Protein AF-A0AAU7CM20-F1 (afdb_monomer)

Solvent-accessible surface area (backbone atoms only — not comparable to full-atom values): 5101 Å² total; per-residue (Å²): 131,84,84,86,65,52,79,63,49,50,51,40,50,50,52,43,71,78,57,69,64,60,75,70,47,78,73,42,95,54,36,44,72,74,60,44,58,96,92,56,80,55,50,68,65,57,48,51,53,44,51,50,50,38,39,77,70,67,77,46,82,90,73,83,80,55,98,83,72,69,79,62,85,81,78,79,119

Secondary structure (DSSP, 8-state):
------HHHHHHHHHHHHHT--GGGGG-TTHHHHHPPTT----HHHHHHHHHHHHHTTSS--PPPPTT-S--GGG--

Structure (mmCIF, N/CA/C/O backbone):
data_AF-A0AAU7CM20-F1
#
_entry.id   AF-A0AAU7CM20-F1
#
loop_
_atom_site.group_PDB
_atom_site.id
_atom_site.type_symbol
_atom_site.label_atom_id
_atom_site.label_alt_id
_atom_site.label_comp_id
_atom_site.label_asym_id
_atom_site.label_entity_id
_atom_site.label_seq_id
_atom_site.pdbx_PDB_ins_code
_atom_site.Cartn_x
_atom_site.Cartn_y
_atom_site.Cartn_z
_atom_site.occupancy
_atom_site.B_iso_or_equiv
_atom_site.auth_seq_id
_atom_site.auth_comp_id
_atom_site.auth_asym_id
_atom_site.auth_atom_id
_atom_site.pdbx_PDB_model_num
ATOM 1 N N . MET A 1 1 ? 10.794 -2.434 18.980 1.00 49.06 1 MET A N 1
ATOM 2 C CA . MET A 1 1 ? 11.685 -2.172 17.828 1.00 49.06 1 MET A CA 1
ATOM 3 C C . MET A 1 1 ? 10.873 -1.428 16.799 1.00 49.06 1 MET A C 1
ATOM 5 O O . MET A 1 1 ? 9.781 -1.891 16.495 1.00 49.06 1 MET A O 1
ATOM 9 N N . GLU A 1 2 ? 11.365 -0.296 16.304 1.00 60.34 2 GLU A N 1
ATOM 10 C CA . GLU A 1 2 ? 10.721 0.358 15.167 1.00 60.34 2 GLU A CA 1
ATOM 11 C C . GLU A 1 2 ? 10.935 -0.475 13.896 1.00 60.34 2 GLU A C 1
ATOM 13 O O . GLU A 1 2 ? 12.036 -1.003 13.687 1.00 60.34 2 GLU A O 1
ATOM 18 N N . PRO A 1 3 ? 9.901 -0.645 13.062 1.00 65.88 3 PRO A N 1
ATOM 19 C CA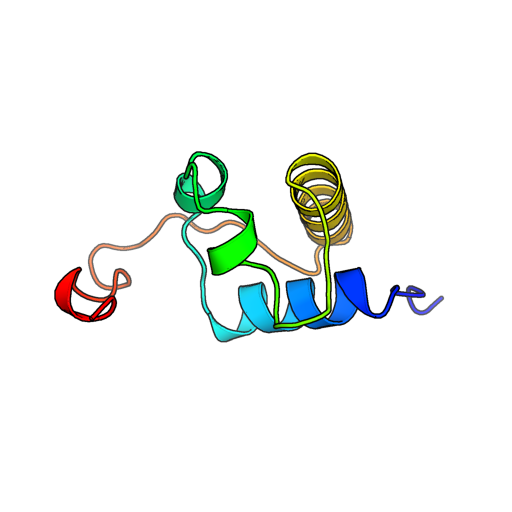 . PRO A 1 3 ? 10.045 -1.373 11.817 1.00 65.88 3 PRO A CA 1
ATOM 20 C C . PRO A 1 3 ? 10.942 -0.620 10.832 1.00 65.88 3 PRO A C 1
ATOM 22 O O . PRO A 1 3 ? 10.750 0.562 10.559 1.00 65.88 3 PRO A O 1
ATOM 25 N N . ARG A 1 4 ? 11.931 -1.325 10.274 1.00 80.56 4 ARG A N 1
ATOM 26 C CA . ARG A 1 4 ? 12.775 -0.802 9.195 1.00 80.56 4 ARG A CA 1
ATOM 27 C C . ARG A 1 4 ? 12.060 -0.997 7.864 1.00 80.56 4 ARG A C 1
ATOM 29 O O . ARG A 1 4 ? 11.953 -2.126 7.392 1.00 80.56 4 ARG A O 1
ATOM 36 N N . PHE A 1 5 ? 11.589 0.096 7.276 1.00 81.62 5 PHE A N 1
ATOM 37 C CA . PHE A 1 5 ? 10.993 0.092 5.943 1.00 81.62 5 PHE A CA 1
ATOM 38 C C . PHE A 1 5 ? 12.033 0.362 4.866 1.00 81.62 5 PHE A C 1
ATOM 40 O O . PHE A 1 5 ? 12.946 1.172 5.044 1.00 81.62 5 PHE A O 1
ATOM 47 N N . THR A 1 6 ? 11.857 -0.274 3.714 1.00 84.06 6 THR A N 1
ATOM 48 C CA . THR A 1 6 ? 12.472 0.208 2.480 1.00 84.06 6 THR A CA 1
ATOM 49 C C . THR A 1 6 ? 11.828 1.537 2.080 1.00 84.06 6 THR A C 1
ATOM 51 O O . THR A 1 6 ? 10.699 1.852 2.467 1.00 84.06 6 THR A O 1
ATOM 54 N N . ARG A 1 7 ? 12.516 2.323 1.241 1.00 83.94 7 ARG A N 1
ATOM 55 C CA . ARG A 1 7 ? 11.900 3.504 0.613 1.00 83.94 7 ARG A CA 1
ATOM 56 C C . ARG A 1 7 ? 10.616 3.114 -0.136 1.00 83.94 7 ARG A C 1
ATOM 58 O O . ARG A 1 7 ? 9.666 3.886 -0.133 1.00 83.94 7 ARG A O 1
ATOM 65 N N . GLY A 1 8 ? 10.602 1.909 -0.719 1.00 81.88 8 GLY A N 1
ATOM 66 C CA . GLY A 1 8 ? 9.437 1.138 -1.175 1.00 81.88 8 GLY A CA 1
ATOM 67 C C . GLY A 1 8 ? 8.233 1.248 -0.241 1.00 81.88 8 GLY A C 1
ATOM 68 O O . GLY A 1 8 ? 7.258 1.966 -0.437 1.00 81.88 8 GLY A O 1
ATOM 69 N N . GLU A 1 9 ? 8.360 0.543 0.862 1.00 81.94 9 GLU A N 1
ATOM 70 C CA . GLU A 1 9 ? 7.273 0.319 1.803 1.00 81.94 9 GLU A CA 1
ATOM 71 C C . GLU A 1 9 ? 6.814 1.598 2.502 1.00 81.94 9 GLU A C 1
ATOM 73 O O . GLU A 1 9 ? 5.631 1.727 2.800 1.00 81.94 9 GLU A O 1
ATOM 78 N N . TYR A 1 10 ? 7.718 2.557 2.728 1.00 84.94 10 TYR A N 1
ATOM 79 C CA . TYR A 1 10 ? 7.359 3.825 3.362 1.00 84.94 10 TYR A CA 1
ATOM 80 C C . TYR A 1 10 ? 6.378 4.636 2.507 1.00 84.94 10 TYR A C 1
ATOM 82 O O . TYR A 1 10 ? 5.349 5.091 2.996 1.00 84.94 10 TYR A O 1
ATOM 90 N N . TRP A 1 11 ? 6.653 4.766 1.207 1.00 83.62 11 TRP A N 1
ATOM 91 C CA . TRP A 1 11 ? 5.741 5.471 0.303 1.00 83.62 11 TRP A CA 1
ATOM 92 C C . TRP A 1 11 ? 4.438 4.711 0.084 1.00 83.62 11 TRP A C 1
ATOM 94 O O . TRP A 1 11 ? 3.390 5.332 -0.082 1.00 83.62 11 TRP A O 1
ATOM 104 N N . LEU A 1 12 ? 4.490 3.379 0.068 1.00 84.19 12 LEU A N 1
ATOM 105 C CA . LEU A 1 12 ? 3.289 2.561 -0.049 1.00 84.19 12 LEU A CA 1
ATOM 106 C C . LEU A 1 12 ? 2.375 2.760 1.163 1.00 84.19 12 LEU A C 1
ATOM 108 O O . LEU A 1 12 ? 1.170 2.936 0.999 1.00 84.19 12 LEU A O 1
ATOM 112 N N . LEU A 1 13 ? 2.960 2.803 2.363 1.00 83.75 13 LEU A N 1
ATOM 113 C CA . LEU A 1 13 ? 2.257 3.127 3.598 1.00 83.75 13 LEU A CA 1
ATOM 114 C C . LEU A 1 13 ? 1.610 4.517 3.521 1.00 83.75 13 LEU A C 1
ATOM 116 O O . LEU A 1 13 ? 0.408 4.625 3.744 1.00 83.75 13 LEU A O 1
ATOM 120 N N . GLU A 1 14 ? 2.363 5.550 3.134 1.00 83.69 14 GLU A N 1
ATOM 121 C CA . GLU A 1 14 ? 1.833 6.909 2.934 1.00 83.69 14 GLU A CA 1
ATOM 122 C C . GLU A 1 14 ? 0.665 6.920 1.933 1.00 83.69 14 GLU A C 1
ATOM 124 O O . GLU A 1 14 ? -0.423 7.395 2.242 1.00 83.69 14 GLU A O 1
ATOM 129 N N . THR A 1 15 ? 0.847 6.301 0.763 1.00 83.06 15 THR A N 1
ATOM 130 C CA . THR A 1 15 ? -0.152 6.270 -0.321 1.00 83.06 15 THR A CA 1
ATOM 131 C C . THR A 1 15 ? -1.458 5.598 0.101 1.00 83.06 15 THR A C 1
ATOM 133 O O . THR A 1 15 ? -2.539 6.009 -0.328 1.00 83.06 15 THR A O 1
ATOM 136 N N . VAL A 1 16 ? -1.377 4.542 0.913 1.00 82.19 16 VAL A N 1
ATOM 137 C CA . VAL A 1 16 ? -2.550 3.807 1.399 1.00 82.19 16 VAL A CA 1
ATOM 138 C C . VAL A 1 16 ? -3.246 4.559 2.528 1.00 82.19 16 VAL A C 1
ATOM 140 O O . VAL A 1 16 ? -4.474 4.637 2.516 1.00 82.19 16 VAL A O 1
ATOM 143 N N . VAL A 1 17 ? -2.483 5.113 3.473 1.00 79.75 17 VAL A N 1
ATOM 144 C CA . VAL A 1 17 ? -3.022 5.822 4.643 1.00 79.75 17 VAL A CA 1
ATOM 145 C C . VAL A 1 17 ? -3.660 7.148 4.241 1.00 79.75 17 VAL A C 1
ATOM 147 O O . VAL A 1 17 ? -4.775 7.432 4.667 1.00 79.75 17 VAL A O 1
ATOM 150 N N . GLU A 1 18 ? -3.003 7.937 3.392 1.00 78.19 18 GLU A N 1
ATOM 151 C CA . GLU A 1 18 ? -3.550 9.213 2.919 1.00 78.19 18 GLU A CA 1
ATOM 152 C C . GLU A 1 18 ? -4.658 9.012 1.880 1.00 78.19 18 GLU A C 1
ATOM 154 O O . GLU A 1 18 ? -5.627 9.767 1.835 1.00 78.19 18 GLU A O 1
ATOM 159 N N . GLY A 1 19 ? -4.511 8.000 1.019 1.00 71.50 19 GLY A N 1
ATOM 160 C CA . GLY A 1 19 ? -5.353 7.831 -0.161 1.00 71.50 19 GLY A CA 1
ATOM 161 C C . GLY A 1 19 ? -6.587 6.953 0.023 1.00 71.50 19 GLY A C 1
ATOM 162 O O . GLY A 1 19 ? -7.379 6.874 -0.916 1.00 71.50 19 GLY A O 1
ATOM 163 N N . GLY A 1 20 ? -6.732 6.246 1.152 1.00 69.56 20 GLY A N 1
ATOM 164 C CA . GLY A 1 20 ? -7.884 5.371 1.418 1.00 69.56 20 GLY A CA 1
ATOM 165 C C . GLY A 1 20 ? -8.177 4.409 0.261 1.00 69.56 20 GLY A C 1
ATOM 166 O O . GLY A 1 20 ? -9.305 4.326 -0.227 1.00 69.56 20 GLY A O 1
ATOM 167 N N . ARG A 1 21 ? -7.138 3.752 -0.272 1.00 79.50 21 ARG A N 1
ATOM 168 C CA . ARG A 1 21 ? -7.231 3.054 -1.564 1.00 79.50 21 ARG A CA 1
ATOM 169 C C . ARG A 1 21 ? -8.160 1.830 -1.485 1.00 79.50 21 ARG A C 1
ATOM 171 O O . ARG A 1 21 ? -7.924 0.949 -0.656 1.00 79.50 21 ARG A O 1
ATOM 178 N N . PRO A 1 22 ? -9.160 1.701 -2.381 1.00 76.88 22 PRO A N 1
ATOM 179 C CA . PRO A 1 22 ? -10.009 0.518 -2.432 1.00 76.88 22 PRO A CA 1
ATOM 180 C C . PRO A 1 22 ? -9.208 -0.762 -2.688 1.00 76.88 22 PRO A C 1
ATOM 182 O O . PRO A 1 22 ? -8.414 -0.830 -3.627 1.00 76.88 22 PRO A O 1
ATOM 185 N N . VAL A 1 23 ? -9.501 -1.828 -1.935 1.00 76.75 23 VAL A N 1
ATOM 186 C CA . VAL A 1 23 ? -8.872 -3.157 -2.103 1.00 76.75 23 VAL A CA 1
ATOM 187 C C . VAL A 1 23 ? -9.040 -3.700 -3.531 1.00 76.75 23 VAL A C 1
ATOM 189 O O . VAL A 1 23 ? -8.177 -4.421 -4.029 1.00 76.75 23 VAL A O 1
ATOM 192 N N . LEU A 1 24 ? -10.107 -3.308 -4.243 1.00 77.94 24 LEU A N 1
ATOM 193 C CA . LEU A 1 24 ? -10.326 -3.670 -5.650 1.00 77.94 24 LEU A CA 1
ATOM 194 C C . LEU A 1 24 ? -9.149 -3.264 -6.556 1.00 77.94 24 LEU A C 1
ATOM 196 O O . LEU A 1 24 ? -8.883 -3.945 -7.546 1.00 77.94 24 LEU A O 1
ATOM 200 N N . PHE A 1 25 ? -8.408 -2.206 -6.215 1.00 81.44 25 PHE A N 1
ATOM 201 C CA . PHE A 1 25 ? -7.263 -1.752 -7.005 1.00 81.44 25 PHE A CA 1
ATOM 202 C C . PHE A 1 25 ? -6.132 -2.785 -7.061 1.00 81.44 25 PHE A C 1
ATOM 204 O O . PHE A 1 25 ? -5.389 -2.802 -8.040 1.00 81.44 25 PHE A O 1
ATOM 211 N N . LEU A 1 26 ? -6.075 -3.736 -6.119 1.00 82.31 26 LEU A N 1
ATOM 212 C CA . LEU A 1 26 ? -5.171 -4.889 -6.192 1.00 82.31 26 LEU A CA 1
ATOM 213 C C . LEU A 1 26 ? -5.440 -5.801 -7.391 1.00 82.31 26 LEU A C 1
ATOM 215 O O . LEU A 1 26 ? -4.563 -6.560 -7.799 1.00 82.31 26 LEU A O 1
ATOM 219 N N . ARG A 1 27 ? -6.651 -5.762 -7.958 1.00 82.06 27 ARG A N 1
ATOM 220 C CA . ARG A 1 27 ? -7.020 -6.520 -9.163 1.00 82.06 27 ARG A CA 1
ATOM 221 C C . ARG A 1 27 ? -6.789 -5.722 -10.443 1.00 82.06 27 ARG A C 1
ATOM 223 O O . ARG A 1 27 ? -6.828 -6.312 -11.517 1.00 82.06 27 ARG A O 1
ATOM 230 N N . SER A 1 28 ? -6.511 -4.422 -10.342 1.00 83.94 28 SER A N 1
ATOM 231 C CA . SER A 1 28 ? -6.289 -3.561 -11.501 1.00 83.94 28 SER A CA 1
ATOM 232 C C . SER A 1 28 ? -5.078 -4.036 -12.318 1.00 83.94 28 SER A C 1
ATOM 234 O O . SER A 1 28 ? -4.061 -4.436 -11.734 1.00 83.94 28 SER A O 1
ATOM 236 N N . PRO A 1 29 ? -5.134 -3.984 -13.661 1.00 84.12 29 PRO A N 1
ATOM 237 C CA . PRO A 1 29 ? -3.937 -4.113 -14.489 1.00 84.12 29 PRO A CA 1
ATOM 238 C C . PRO A 1 29 ? -2.971 -2.932 -14.282 1.00 84.12 29 PRO A C 1
ATOM 240 O O . PRO A 1 29 ? -1.786 -3.066 -14.548 1.00 84.12 29 PRO A O 1
ATOM 243 N N . TRP A 1 30 ? -3.454 -1.815 -13.728 1.00 83.75 30 TRP A N 1
ATOM 244 C CA . TRP A 1 30 ? -2.688 -0.591 -13.471 1.00 83.75 30 TRP A CA 1
ATOM 245 C C . TRP A 1 30 ? -2.204 -0.463 -12.020 1.00 83.75 30 TRP A C 1
ATOM 247 O O . TRP A 1 30 ? -1.910 0.640 -11.570 1.00 83.75 30 TRP A O 1
ATOM 257 N N . ILE A 1 31 ? -2.154 -1.563 -11.260 1.00 86.06 31 ILE A N 1
ATOM 258 C CA . ILE A 1 31 ? -1.768 -1.568 -9.836 1.00 86.06 31 ILE A CA 1
ATOM 259 C C . ILE A 1 31 ? -0.448 -0.823 -9.585 1.00 86.06 31 ILE A C 1
ATOM 261 O O . ILE A 1 31 ? -0.353 -0.025 -8.659 1.00 86.06 31 ILE A O 1
ATOM 265 N N . GLU A 1 32 ? 0.538 -1.006 -10.458 1.00 87.06 32 GLU A N 1
ATOM 266 C CA . GLU A 1 32 ? 1.834 -0.342 -10.352 1.00 87.06 32 GLU A CA 1
ATOM 267 C C . GLU A 1 32 ? 1.696 1.175 -10.477 1.00 87.06 32 GLU A C 1
ATOM 269 O O . GLU A 1 32 ? 2.254 1.894 -9.664 1.00 87.06 32 GLU A O 1
ATOM 274 N N . ALA A 1 33 ? 0.898 1.675 -11.421 1.00 83.75 33 ALA A N 1
ATOM 275 C CA . ALA A 1 33 ? 0.660 3.110 -11.575 1.00 83.75 33 ALA A CA 1
ATOM 276 C C . ALA A 1 33 ? -0.169 3.710 -10.423 1.00 83.75 33 ALA A C 1
ATOM 278 O O . ALA A 1 33 ? -0.032 4.888 -10.112 1.00 83.75 33 ALA A O 1
ATOM 279 N N . ILE A 1 34 ? -1.029 2.907 -9.791 1.00 83.56 34 ILE A N 1
ATOM 280 C CA . 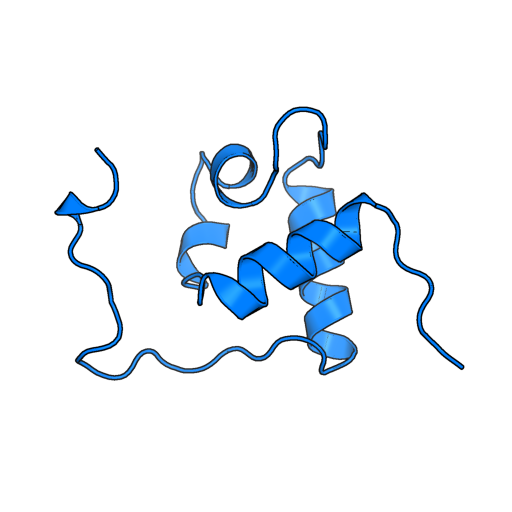ILE A 1 34 ? -1.879 3.339 -8.673 1.00 83.56 34 ILE A CA 1
ATOM 281 C C . ILE A 1 34 ? -1.072 3.476 -7.376 1.00 83.56 34 ILE A C 1
ATOM 283 O O . ILE A 1 34 ? -1.330 4.388 -6.589 1.00 83.56 34 ILE A O 1
ATOM 287 N N . PHE A 1 35 ? -0.139 2.551 -7.130 1.00 83.81 35 PHE A N 1
ATOM 288 C CA . PHE A 1 35 ? 0.562 2.440 -5.849 1.00 83.81 35 PHE A CA 1
ATOM 289 C C . PHE A 1 35 ? 2.026 2.896 -5.885 1.00 83.81 35 PHE A C 1
ATOM 291 O O . PHE A 1 35 ? 2.547 3.286 -4.841 1.00 83.81 35 PHE A O 1
ATOM 298 N N . ASN A 1 36 ? 2.695 2.890 -7.043 1.00 82.44 36 ASN A N 1
ATOM 299 C CA . ASN A 1 36 ? 4.057 3.413 -7.150 1.00 82.44 36 ASN A CA 1
ATOM 300 C C . ASN A 1 36 ? 4.065 4.927 -7.366 1.00 82.44 36 ASN A C 1
ATOM 302 O O . ASN A 1 36 ? 3.287 5.477 -8.145 1.00 82.44 36 ASN A O 1
ATOM 306 N N . LYS A 1 37 ? 5.063 5.590 -6.776 1.00 75.31 37 LYS A N 1
ATOM 307 C CA . LYS A 1 37 ? 5.521 6.908 -7.238 1.00 75.31 37 LYS A CA 1
ATOM 308 C C . LYS A 1 37 ? 6.540 6.743 -8.384 1.00 75.31 37 LYS A C 1
ATOM 310 O O . LYS A 1 37 ? 7.171 5.685 -8.500 1.00 75.31 37 LYS A O 1
ATOM 315 N N . PRO A 1 38 ? 6.754 7.773 -9.227 1.00 72.06 38 PRO A N 1
ATOM 316 C CA . PRO A 1 38 ? 7.804 7.746 -10.244 1.00 72.06 38 PRO A CA 1
ATOM 317 C C . PRO A 1 38 ? 9.170 7.359 -9.649 1.00 72.06 38 PRO A C 1
ATOM 319 O O . PRO A 1 38 ? 9.610 7.944 -8.660 1.00 72.06 38 PRO A O 1
ATOM 322 N N . GLY A 1 39 ? 9.837 6.364 -10.245 1.00 68.62 39 GLY A N 1
ATOM 323 C CA . GLY A 1 39 ? 11.169 5.897 -9.824 1.00 68.62 39 GLY A CA 1
ATOM 324 C C . GLY A 1 39 ? 11.197 4.865 -8.689 1.00 68.62 39 GLY A C 1
ATOM 325 O O . GLY A 1 39 ? 12.271 4.543 -8.192 1.00 68.62 39 GLY A O 1
ATOM 326 N N . HIS A 1 40 ? 10.041 4.354 -8.264 1.00 72.12 40 HIS A N 1
ATOM 327 C CA . HIS A 1 40 ? 9.928 3.419 -7.140 1.00 72.12 40 HIS A CA 1
ATOM 328 C C . HIS A 1 40 ? 9.923 1.945 -7.566 1.00 72.12 40 HIS A C 1
ATOM 330 O O . HIS A 1 40 ? 10.479 1.105 -6.866 1.00 72.12 40 HIS A O 1
ATOM 336 N N . GLY A 1 41 ? 9.389 1.665 -8.760 1.00 79.81 41 GLY A N 1
ATOM 337 C CA . GLY A 1 41 ? 9.658 0.442 -9.522 1.00 79.81 41 GLY A CA 1
ATOM 338 C C . GLY A 1 41 ? 9.251 -0.874 -8.860 1.00 79.81 41 GLY A C 1
ATOM 339 O O . GLY A 1 41 ? 9.769 -1.909 -9.271 1.00 79.81 41 GLY A O 1
ATOM 340 N N . MET A 1 42 ? 8.371 -0.865 -7.853 1.00 87.06 42 MET A N 1
ATOM 341 C CA . MET A 1 42 ? 7.876 -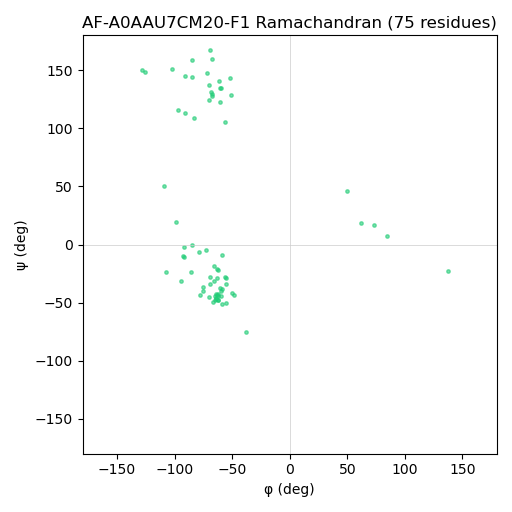2.113 -7.275 1.00 87.06 42 MET A CA 1
ATOM 342 C C . MET A 1 42 ? 6.970 -2.801 -8.290 1.00 87.06 42 MET A C 1
ATOM 344 O O . MET A 1 42 ? 6.000 -2.206 -8.765 1.00 87.06 42 MET A O 1
ATOM 348 N N . ASP A 1 43 ? 7.283 -4.049 -8.616 1.00 89.31 43 ASP A N 1
ATOM 349 C CA . ASP A 1 43 ? 6.388 -4.873 -9.414 1.00 89.31 43 ASP A CA 1
ATOM 350 C C . ASP A 1 43 ? 5.131 -5.244 -8.614 1.00 89.31 43 ASP A C 1
ATOM 352 O O . ASP A 1 43 ? 5.042 -5.073 -7.390 1.00 89.31 43 ASP A O 1
ATOM 356 N N . ARG A 1 44 ? 4.125 -5.764 -9.320 1.00 87.50 44 ARG A N 1
ATOM 357 C CA . ARG A 1 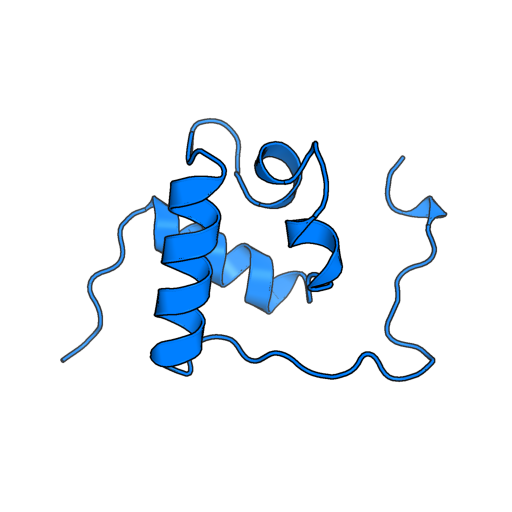44 ? 2.879 -6.231 -8.704 1.00 87.50 44 ARG A CA 1
ATOM 358 C C . ARG A 1 44 ? 3.103 -7.135 -7.489 1.00 87.50 44 ARG A C 1
ATOM 360 O O . ARG A 1 44 ? 2.380 -6.996 -6.505 1.00 87.50 44 ARG A O 1
ATOM 367 N N . GLN A 1 45 ? 4.038 -8.079 -7.572 1.00 89.25 45 GLN A N 1
ATOM 368 C CA . GLN A 1 45 ? 4.269 -9.040 -6.495 1.00 89.25 45 GLN A CA 1
ATOM 369 C C . GLN A 1 45 ? 4.805 -8.331 -5.249 1.00 89.25 45 GLN A C 1
ATOM 371 O O . GLN A 1 45 ? 4.226 -8.466 -4.173 1.00 89.25 45 GLN A O 1
ATOM 376 N N . SER A 1 46 ? 5.830 -7.501 -5.418 1.00 89.31 46 SER A N 1
ATOM 377 C CA . SER A 1 46 ? 6.443 -6.708 -4.354 1.00 89.31 46 SER A CA 1
ATOM 378 C C . SER A 1 46 ? 5.433 -5.773 -3.692 1.00 89.31 46 SER A C 1
ATOM 380 O O . SER A 1 46 ? 5.447 -5.607 -2.474 1.00 89.31 46 SER A O 1
ATOM 382 N N . LEU A 1 47 ? 4.524 -5.175 -4.474 1.00 89.44 47 LEU A N 1
ATOM 383 C CA . LEU A 1 47 ? 3.441 -4.345 -3.941 1.00 89.44 47 LEU A CA 1
ATOM 384 C C . LEU A 1 47 ? 2.500 -5.152 -3.044 1.00 89.44 47 LEU A C 1
ATOM 386 O O . LEU A 1 47 ? 2.185 -4.716 -1.939 1.00 89.44 47 LEU A O 1
ATOM 390 N N . VAL A 1 48 ? 2.059 -6.325 -3.501 1.00 88.81 48 VAL A N 1
ATOM 391 C CA . VAL A 1 48 ? 1.144 -7.181 -2.733 1.00 88.81 48 VAL A CA 1
ATOM 392 C C . VAL A 1 48 ? 1.804 -7.671 -1.446 1.00 88.81 48 VAL A C 1
ATOM 394 O O . VAL A 1 48 ? 1.196 -7.561 -0.384 1.00 88.81 48 VAL A O 1
ATOM 397 N N . GLU A 1 49 ? 3.051 -8.138 -1.516 1.00 90.81 49 GLU A N 1
ATOM 398 C CA . GLU A 1 49 ? 3.809 -8.597 -0.346 1.00 90.81 49 GLU A CA 1
ATOM 399 C C . GLU A 1 49 ? 4.028 -7.467 0.669 1.00 90.81 49 GLU A C 1
ATOM 401 O O . GLU A 1 49 ? 3.849 -7.658 1.875 1.00 90.81 49 GLU A O 1
ATOM 406 N N . ALA A 1 50 ? 4.360 -6.262 0.198 1.00 89.62 50 ALA A N 1
ATOM 407 C CA . ALA A 1 50 ? 4.521 -5.103 1.066 1.00 89.62 50 ALA A CA 1
ATOM 408 C C . ALA A 1 50 ? 3.197 -4.699 1.733 1.00 89.62 50 ALA A C 1
ATOM 410 O O . ALA A 1 50 ? 3.176 -4.465 2.942 1.00 89.62 50 ALA A O 1
ATOM 411 N N . LEU A 1 51 ? 2.084 -4.672 0.990 1.00 88.44 51 LEU A N 1
ATOM 412 C CA . LEU A 1 51 ? 0.757 -4.387 1.549 1.00 88.44 51 LEU A CA 1
AT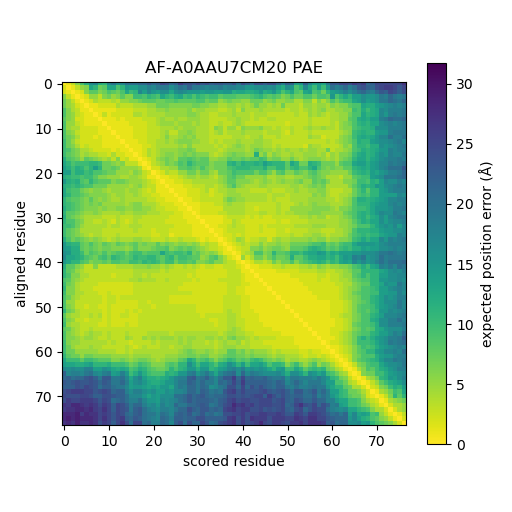OM 413 C C . LEU A 1 51 ? 0.337 -5.435 2.577 1.00 88.44 51 LEU A C 1
ATOM 415 O O . LEU A 1 51 ? -0.129 -5.077 3.658 1.00 88.44 51 LEU A O 1
ATOM 419 N N . GLU A 1 52 ? 0.540 -6.718 2.286 1.00 89.88 52 GLU A N 1
ATOM 420 C CA . GLU A 1 52 ? 0.262 -7.792 3.236 1.00 89.88 52 GLU A CA 1
ATOM 421 C C . GLU A 1 52 ? 1.095 -7.624 4.510 1.00 89.88 52 GLU A C 1
ATOM 423 O O . GLU A 1 52 ? 0.565 -7.724 5.621 1.00 89.88 52 GLU A O 1
ATOM 428 N N . ARG A 1 53 ? 2.390 -7.313 4.377 1.00 89.00 53 ARG A N 1
ATOM 429 C CA . ARG A 1 53 ? 3.265 -7.098 5.531 1.00 89.00 53 ARG A CA 1
ATOM 430 C C . ARG A 1 53 ? 2.793 -5.919 6.377 1.00 89.00 53 ARG A C 1
ATOM 432 O O . ARG A 1 53 ? 2.672 -6.065 7.591 1.00 89.00 53 ARG A O 1
ATOM 439 N N . LEU A 1 54 ? 2.484 -4.781 5.754 1.00 88.44 54 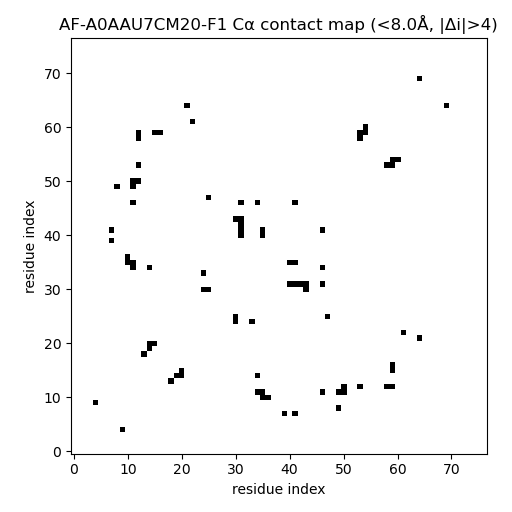LEU A N 1
ATOM 440 C CA . LEU A 1 54 ? 1.961 -3.594 6.441 1.00 88.44 54 LEU A CA 1
ATOM 441 C C . LEU A 1 54 ? 0.636 -3.894 7.157 1.00 88.44 54 LEU A C 1
ATOM 443 O O . LEU A 1 54 ? 0.442 -3.468 8.296 1.00 88.44 54 LEU A O 1
ATOM 447 N N . PHE A 1 55 ? -0.242 -4.674 6.524 1.00 87.81 55 PHE A N 1
ATOM 448 C CA . PHE A 1 55 ? -1.510 -5.101 7.109 1.00 87.81 55 PHE A CA 1
ATOM 449 C C . PHE A 1 55 ? -1.297 -6.007 8.325 1.00 87.81 55 PHE A C 1
ATOM 451 O O . PHE A 1 55 ? -1.850 -5.761 9.394 1.00 87.81 55 PHE A O 1
ATOM 458 N N . ARG A 1 56 ? -0.428 -7.019 8.212 1.00 88.94 56 ARG A N 1
ATOM 459 C CA . ARG A 1 56 ? -0.085 -7.923 9.324 1.00 88.94 56 ARG A CA 1
ATOM 460 C C . ARG A 1 56 ? 0.586 -7.210 10.494 1.00 88.94 56 ARG A C 1
ATOM 462 O O . ARG A 1 56 ? 0.462 -7.660 11.629 1.00 88.94 56 ARG A O 1
ATOM 469 N N . MET A 1 57 ? 1.295 -6.119 10.224 1.00 88.44 57 MET A N 1
ATOM 470 C CA . MET A 1 57 ? 1.892 -5.260 11.248 1.00 88.44 57 MET A CA 1
ATOM 471 C C . MET A 1 57 ? 0.878 -4.314 11.906 1.00 88.44 57 MET A C 1
ATOM 473 O O . MET A 1 57 ? 1.235 -3.627 12.859 1.00 88.44 57 MET A O 1
ATOM 477 N N . GLY A 1 58 ? -0.365 -4.262 11.413 1.00 87.44 58 GLY A N 1
ATOM 478 C CA . GLY A 1 58 ? -1.411 -3.370 11.913 1.00 87.44 58 GLY A CA 1
ATOM 479 C C . GLY A 1 58 ? -1.217 -1.904 11.522 1.00 87.44 58 GLY A C 1
ATOM 480 O O . GLY A 1 58 ? -1.816 -1.029 12.137 1.00 87.44 58 GLY A O 1
ATOM 481 N N . LEU A 1 59 ? -0.370 -1.623 10.526 1.00 85.31 59 LEU A N 1
ATOM 482 C CA . LEU A 1 59 ? -0.061 -0.258 10.081 1.00 85.31 59 LEU A CA 1
ATOM 483 C C . LEU A 1 59 ? -1.060 0.271 9.056 1.00 85.31 59 LEU A C 1
ATOM 485 O O . LEU A 1 59 ? -1.220 1.478 8.911 1.00 85.31 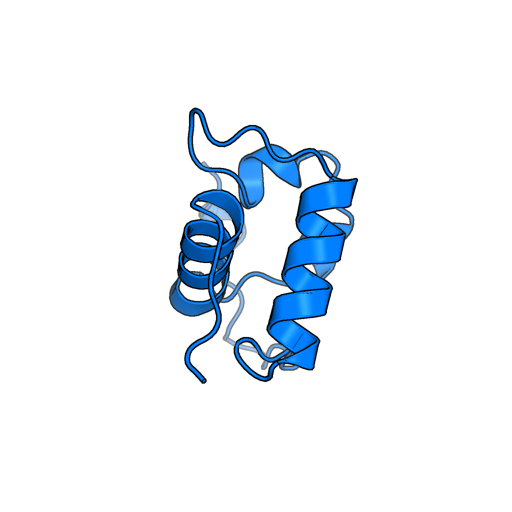59 LEU A O 1
ATOM 489 N N . ILE A 1 60 ? -1.727 -0.640 8.355 1.00 86.25 60 ILE A N 1
ATOM 490 C CA . ILE A 1 60 ? -2.866 -0.349 7.492 1.00 86.25 60 ILE A CA 1
ATOM 491 C C . ILE A 1 60 ? -4.007 -1.289 7.868 1.00 86.25 60 ILE A C 1
ATOM 493 O O . ILE A 1 60 ? -3.777 -2.418 8.305 1.00 86.25 60 ILE A O 1
ATOM 497 N N . ALA A 1 61 ? -5.238 -0.834 7.672 1.00 83.44 61 ALA A N 1
ATOM 498 C CA . ALA A 1 61 ? -6.435 -1.626 7.903 1.00 83.44 61 ALA A CA 1
ATOM 499 C C . ALA A 1 61 ? -7.304 -1.632 6.646 1.00 83.44 61 ALA A C 1
ATOM 501 O O . ALA A 1 61 ? -7.345 -0.660 5.895 1.00 83.44 61 ALA A O 1
ATOM 502 N N . ALA A 1 62 ? -8.019 -2.733 6.436 1.00 81.56 62 ALA A N 1
ATOM 503 C CA . ALA A 1 62 ? -9.052 -2.821 5.420 1.00 81.56 62 ALA A CA 1
ATOM 504 C C . ALA A 1 62 ? -10.398 -2.564 6.099 1.00 81.56 62 ALA A C 1
ATOM 506 O O . ALA A 1 62 ? -10.827 -3.341 6.953 1.00 81.56 62 ALA A O 1
ATOM 507 N N . SER A 1 63 ? -11.063 -1.479 5.725 1.00 74.69 63 SER A N 1
ATOM 508 C CA . SER A 1 63 ? -12.444 -1.206 6.108 1.00 74.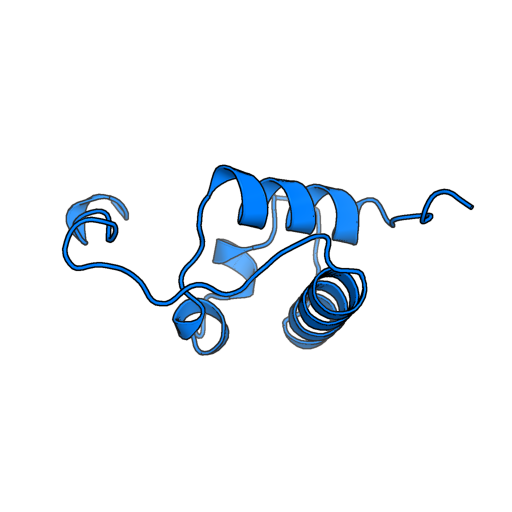69 63 SER A CA 1
ATOM 509 C C . SER A 1 63 ? -13.376 -1.514 4.937 1.00 74.69 63 SER A C 1
ATOM 511 O O . SER A 1 63 ? -12.998 -1.438 3.765 1.00 74.69 63 SER A O 1
ATOM 513 N N . LYS A 1 64 ? -14.621 -1.891 5.248 1.00 70.44 64 LYS A N 1
ATOM 514 C CA . LYS A 1 64 ? -15.681 -1.845 4.239 1.00 70.44 64 LYS A CA 1
ATOM 515 C C . LYS A 1 64 ? -15.942 -0.375 3.936 1.00 70.44 64 LYS A C 1
ATOM 517 O O . LYS A 1 64 ? -16.111 0.403 4.869 1.00 70.44 64 LYS A O 1
ATOM 522 N N . LEU A 1 65 ? -15.977 -0.025 2.655 1.00 64.94 65 LEU A N 1
ATOM 523 C CA . LEU A 1 65 ? -16.436 1.292 2.231 1.00 64.94 65 LEU A CA 1
ATOM 524 C C . LEU A 1 65 ? -17.888 1.452 2.687 1.00 64.94 65 LEU A C 1
ATOM 526 O O . LEU A 1 65 ? -18.736 0.618 2.357 1.00 64.94 65 LEU A O 1
ATOM 530 N N . SER A 1 66 ? -18.148 2.491 3.469 1.00 59.03 66 SER A N 1
ATOM 531 C CA . SER A 1 66 ? -19.504 2.943 3.758 1.00 59.03 66 SER A CA 1
ATOM 532 C C . SER A 1 66 ? -20.048 3.601 2.486 1.00 59.03 66 SER A C 1
ATOM 534 O O . SER A 1 66 ? -19.280 4.192 1.720 1.00 59.03 66 SER A O 1
ATOM 536 N N . GLU A 1 67 ? -21.354 3.513 2.226 1.00 50.66 67 GLU A N 1
ATOM 537 C CA . GLU A 1 67 ? -21.984 4.335 1.184 1.00 50.66 67 GLU A CA 1
ATOM 538 C C . GLU A 1 67 ? -21.693 5.817 1.488 1.00 50.66 67 GLU A C 1
ATOM 540 O O . GLU A 1 67 ? -22.231 6.375 2.440 1.00 50.66 67 GLU A O 1
ATOM 545 N N . GLY A 1 68 ? -20.776 6.425 0.726 1.00 58.34 68 GLY A N 1
ATOM 546 C CA . GLY A 1 68 ? -20.305 7.802 0.931 1.00 58.34 68 GLY A CA 1
ATOM 547 C C . GLY A 1 68 ? -18.791 8.005 0.787 1.00 58.34 68 GLY A C 1
ATOM 548 O O . GLY A 1 68 ? -18.372 9.108 0.454 1.00 58.34 68 GLY A O 1
ATOM 549 N N . ASP A 1 69 ? -17.980 6.952 0.953 1.00 55.00 69 ASP A N 1
ATOM 550 C CA . ASP A 1 69 ? -16.505 7.063 0.999 1.00 55.00 69 ASP A CA 1
ATOM 551 C C . ASP A 1 69 ? -15.806 6.880 -0.365 1.00 55.00 69 ASP A C 1
ATOM 553 O O . ASP A 1 69 ? -14.582 6.962 -0.465 1.00 55.00 69 ASP A O 1
ATOM 557 N N . VAL A 1 70 ? -16.556 6.601 -1.439 1.00 55.09 70 VAL A N 1
ATOM 558 C CA . VAL A 1 70 ? -15.979 6.392 -2.777 1.00 55.09 70 VAL A CA 1
ATOM 559 C C . VAL A 1 70 ? -15.938 7.725 -3.528 1.00 55.09 70 VAL A C 1
ATOM 561 O O . VAL A 1 70 ? -17.004 8.235 -3.882 1.00 55.09 70 VAL A O 1
ATOM 564 N N . PRO A 1 71 ? -14.752 8.296 -3.828 1.00 52.69 71 PRO A N 1
ATOM 565 C CA . PRO A 1 71 ? -14.679 9.455 -4.706 1.00 52.69 71 PRO A CA 1
ATOM 566 C C . PRO A 1 71 ? -15.251 9.081 -6.075 1.00 52.69 71 PRO A C 1
ATOM 568 O O . PRO A 1 71 ? -14.969 8.006 -6.611 1.00 52.69 71 PRO A O 1
ATOM 571 N N . ALA A 1 72 ? -16.090 9.963 -6.621 1.00 51.47 72 ALA A N 1
ATOM 572 C CA . ALA A 1 72 ? -16.744 9.744 -7.902 1.00 51.47 72 ALA A CA 1
ATOM 573 C C . ALA A 1 72 ? -15.713 9.368 -8.990 1.00 51.47 72 ALA A C 1
ATOM 575 O O . ALA A 1 72 ? -14.608 9.921 -9.007 1.00 51.47 72 ALA A O 1
ATOM 576 N N . PRO A 1 73 ? -16.061 8.465 -9.929 1.00 50.19 73 PRO A N 1
ATOM 577 C CA . PRO A 1 73 ? -15.144 7.983 -10.968 1.00 50.19 73 PRO A CA 1
ATOM 578 C C . PRO A 1 73 ? -14.572 9.084 -11.882 1.00 50.19 73 PRO A C 1
ATOM 580 O O . PRO 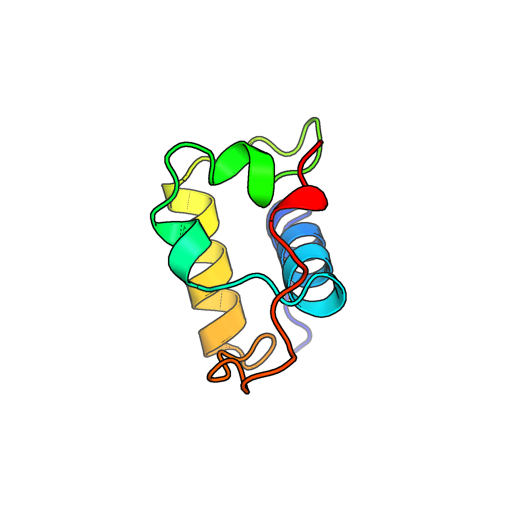A 1 73 ? -13.638 8.826 -12.634 1.00 50.19 73 PRO A O 1
ATOM 583 N N . SER A 1 74 ? -15.074 10.317 -11.794 1.00 49.50 74 SER A N 1
ATOM 584 C CA . SER A 1 74 ? -14.553 11.517 -12.455 1.00 49.50 74 SER A CA 1
ATOM 585 C C . SER A 1 74 ? -13.236 12.067 -11.877 1.00 49.50 74 SER A C 1
ATOM 587 O O . SER A 1 74 ? -12.689 13.003 -12.449 1.00 49.50 74 SER A O 1
ATOM 589 N N . ALA A 1 75 ? -12.701 11.511 -10.784 1.00 48.72 75 ALA A N 1
ATOM 590 C CA . ALA A 1 75 ? -11.428 11.946 -10.187 1.00 48.72 75 ALA A CA 1
ATOM 591 C C . ALA A 1 75 ? -10.165 11.314 -10.820 1.00 48.72 75 ALA A C 1
ATOM 593 O O . ALA A 1 75 ? -9.054 11.615 -10.391 1.00 48.72 75 ALA A O 1
ATOM 594 N N . PHE A 1 76 ? -10.323 10.448 -11.829 1.00 48.00 76 PHE A N 1
ATOM 595 C CA . PHE A 1 76 ? -9.228 9.836 -12.600 1.00 48.00 76 PHE A CA 1
ATOM 596 C C . PHE A 1 76 ? -9.176 10.394 -14.033 1.00 48.00 76 PHE A C 1
ATOM 598 O O . PHE A 1 76 ? -9.208 9.631 -15.000 1.00 48.00 76 PHE A O 1
ATOM 605 N N . GLY A 1 77 ? -9.187 11.725 -14.152 1.00 39.84 77 GLY A N 1
ATOM 606 C CA . GLY A 1 77 ? -8.955 12.458 -15.402 1.00 39.84 77 GLY A CA 1
ATOM 607 C C . GLY A 1 77 ? -7.492 12.831 -15.580 1.00 39.84 77 GLY A C 1
ATOM 608 O O . GLY A 1 77 ? -6.853 13.155 -14.554 1.00 39.84 77 GLY A O 1
#

Mean predicted aligned error: 8.37 Å

Foldseek 3Di:
DDDDDDVLLVQLLVLCVVVVDAPCLLVDPCVCVSRDDPPSPQDSVSSVVSVVVCVVVVSDDDDDDDVPNDDPPVVPD

Organism: NCBI:txid3120278

pLDDT: mean 76.77, std 13.16, range [39.84, 90.81]

Sequence (77 aa):
MEPRFTRGEYWLLETVVEGGRPVLFLRSPWIEAIFNKPGHGMDRQSLVEALERLFRMGLIAASKLSEGDVPAPSAFG

Radius of gyration: 12.88 Å; Cα contacts (8 Å, |Δi|>4): 43; chains: 1; bounding box: 35×22×33 Å